Protein AF-A0A952ATV9-F1 (afdb_monomer_lite)

Radius of gyration: 21.24 Å; chains: 1; bounding box: 59×48×46 Å

Sequence (101 aa):
MAAKPDKDEAANMDELHEIRVRRDSPTQGMRDAFLELKNKLSDRIREELRLTGDIDHPAQLRSYAHDRIDALLEEQGIVANRSERRQLLEAIVAELIHPPS

Structure (mmCIF, N/CA/C/O backbone):
data_AF-A0A952ATV9-F1
#
_entry.id   AF-A0A952ATV9-F1
#
loop_
_atom_site.group_PDB
_atom_site.id
_atom_site.type_symbol
_atom_site.label_atom_id
_atom_site.label_alt_id
_atom_site.label_comp_id
_atom_site.label_asym_id
_atom_site.label_entity_id
_atom_site.label_seq_id
_atom_site.pdbx_PDB_ins_code
_atom_site.Cartn_x
_atom_site.Cartn_y
_atom_site.Cartn_z
_atom_site.occupancy
_atom_site.B_iso_or_equiv
_atom_site.auth_seq_id
_atom_site.auth_comp_id
_atom_site.auth_asym_id
_atom_site.auth_atom_id
_atom_site.pdbx_PDB_model_num
ATOM 1 N N . MET A 1 1 ? -41.250 38.083 30.429 1.00 38.56 1 MET A N 1
ATOM 2 C CA . MET A 1 1 ? -41.637 36.840 29.722 1.00 38.56 1 MET A CA 1
ATOM 3 C C . MET A 1 1 ? -41.409 37.105 28.236 1.00 38.56 1 MET A C 1
ATOM 5 O O . MET A 1 1 ? -41.779 38.188 27.814 1.00 38.56 1 MET A O 1
ATOM 9 N N . ALA A 1 2 ? -40.644 36.343 27.449 1.00 44.66 2 ALA A N 1
ATOM 10 C CA . ALA A 1 2 ? -40.458 34.886 27.333 1.00 44.66 2 ALA A CA 1
ATOM 11 C C . ALA A 1 2 ? -41.451 34.240 26.344 1.00 44.66 2 ALA A C 1
ATOM 13 O O . ALA A 1 2 ? -42.558 33.887 26.735 1.00 44.66 2 ALA A O 1
ATOM 14 N N . ALA A 1 3 ? -41.016 34.096 25.083 1.00 47.06 3 ALA A N 1
ATOM 15 C CA . ALA A 1 3 ? -41.615 33.243 24.051 1.00 47.06 3 ALA A CA 1
ATOM 16 C C . ALA A 1 3 ? -40.568 32.889 22.961 1.00 47.06 3 ALA A C 1
ATOM 18 O O . ALA A 1 3 ? -40.202 33.709 22.122 1.00 47.06 3 ALA A O 1
ATOM 19 N N . LYS A 1 4 ? -40.073 31.655 23.046 1.00 48.31 4 LYS A N 1
ATOM 20 C CA . LYS A 1 4 ? -39.425 30.774 22.048 1.00 48.31 4 LYS A CA 1
ATOM 21 C C . LYS A 1 4 ? -39.980 29.361 22.379 1.00 48.31 4 LYS A C 1
ATOM 23 O O . LYS A 1 4 ? -40.461 29.220 23.509 1.00 48.31 4 LYS A O 1
ATOM 28 N N . PRO A 1 5 ? -39.880 28.313 21.539 1.00 49.03 5 PRO A N 1
ATOM 29 C CA . PRO A 1 5 ? -39.105 28.163 20.304 1.00 49.03 5 PRO A CA 1
ATOM 30 C C . PRO A 1 5 ? -40.070 28.304 19.092 1.00 49.03 5 PRO A C 1
ATOM 32 O O . PRO A 1 5 ? -40.826 29.270 19.139 1.00 49.03 5 PRO A O 1
ATOM 35 N N . ASP A 1 6 ? -40.105 27.589 17.959 1.00 46.12 6 ASP A N 1
ATOM 36 C CA . ASP A 1 6 ? -39.430 26.394 17.406 1.00 46.12 6 ASP A CA 1
ATOM 37 C C . ASP A 1 6 ? -39.158 26.605 15.891 1.00 46.12 6 ASP A C 1
ATOM 39 O O . ASP A 1 6 ? -39.743 27.509 15.299 1.00 46.12 6 ASP A O 1
ATOM 43 N N . LYS A 1 7 ? -38.233 25.929 15.183 1.00 53.38 7 LYS A N 1
ATOM 44 C CA . LYS A 1 7 ? -37.446 24.690 15.414 1.00 53.38 7 LYS A CA 1
ATOM 45 C C . LYS A 1 7 ? -38.263 23.396 15.424 1.00 53.38 7 LYS A C 1
ATOM 47 O O . LYS A 1 7 ? -38.427 22.823 16.475 1.00 53.38 7 LYS A O 1
ATOM 52 N N . ASP A 1 8 ? -38.674 22.868 14.281 1.00 47.25 8 ASP A N 1
ATOM 53 C CA . ASP A 1 8 ? -38.628 21.416 14.018 1.00 47.25 8 ASP A CA 1
ATOM 54 C C . ASP A 1 8 ? -38.886 21.184 12.525 1.00 47.25 8 ASP A C 1
ATOM 56 O O . ASP A 1 8 ? -40.002 21.405 12.079 1.00 47.25 8 ASP A O 1
ATOM 60 N N . GLU A 1 9 ? -37.843 20.845 11.757 1.00 46.59 9 GLU A N 1
ATOM 61 C CA . GLU A 1 9 ? -37.910 20.193 10.429 1.00 46.59 9 GLU A CA 1
ATOM 62 C C . GLU A 1 9 ? -36.480 19.975 9.883 1.00 46.59 9 GLU A C 1
ATOM 64 O O . GLU A 1 9 ? -35.982 20.698 9.023 1.00 46.59 9 GLU A O 1
ATOM 69 N N . ALA A 1 10 ? -35.769 18.995 10.451 1.00 46.81 10 ALA A N 1
ATOM 70 C CA . ALA A 1 10 ? -34.497 18.473 9.919 1.00 46.81 10 ALA A CA 1
ATOM 71 C C . ALA A 1 10 ? -34.199 17.042 10.428 1.00 46.81 10 ALA A C 1
ATOM 73 O O . ALA A 1 10 ? -33.045 16.638 10.536 1.00 46.81 10 ALA A O 1
ATOM 74 N N . ALA A 1 11 ? -35.237 16.297 10.826 1.00 46.19 11 ALA A N 1
ATOM 75 C CA . ALA A 1 11 ? -35.125 15.116 11.686 1.00 46.19 11 ALA A CA 1
ATOM 76 C C . ALA A 1 11 ? -35.445 13.786 10.968 1.00 46.19 11 ALA A C 1
ATOM 78 O O . ALA A 1 11 ? -36.176 12.946 11.498 1.00 46.19 11 ALA A O 1
ATOM 79 N N . ASN A 1 12 ? -34.909 13.575 9.760 1.00 47.53 12 ASN A N 1
ATOM 80 C CA . ASN A 1 12 ? -34.829 12.234 9.166 1.00 47.53 12 ASN A CA 1
ATOM 81 C C . ASN A 1 12 ? -33.725 12.111 8.100 1.00 47.53 12 ASN A C 1
ATOM 83 O O . ASN A 1 12 ? -33.396 13.107 7.462 1.00 47.53 12 ASN A O 1
ATOM 87 N N . MET A 1 13 ? -33.213 10.884 7.906 1.00 46.06 13 MET A N 1
ATOM 88 C CA . MET A 1 13 ? -31.974 10.528 7.174 1.00 46.06 13 MET A CA 1
ATOM 89 C C . MET A 1 13 ? -30.703 11.069 7.871 1.00 46.06 13 MET A C 1
ATOM 91 O O . MET A 1 13 ? -30.280 12.190 7.624 1.00 46.06 13 MET A O 1
ATOM 95 N N . ASP A 1 14 ? -30.072 10.352 8.807 1.00 44.84 14 ASP A N 1
ATOM 96 C CA . ASP A 1 14 ? -29.384 9.079 8.535 1.00 44.84 14 ASP A CA 1
ATOM 97 C C . ASP A 1 14 ? -29.260 8.210 9.816 1.00 44.84 14 ASP A C 1
ATOM 99 O O . ASP A 1 14 ? -28.304 8.326 10.581 1.00 44.84 14 ASP A O 1
ATOM 103 N N . GLU A 1 15 ? -30.253 7.354 10.100 1.00 52.12 15 GLU A N 1
ATOM 104 C CA . GLU A 1 15 ? -30.239 6.433 11.258 1.00 52.12 15 GLU A CA 1
ATOM 105 C C . GLU A 1 15 ? -29.687 5.050 10.862 1.00 52.12 15 GLU A C 1
ATOM 107 O O . GLU A 1 15 ? -30.378 4.036 10.929 1.00 52.12 15 GLU A O 1
ATOM 112 N N . LEU A 1 16 ? -28.432 4.998 10.407 1.00 57.22 16 LEU A N 1
ATOM 113 C CA . LEU A 1 16 ? -27.723 3.745 10.133 1.00 57.22 16 LEU A CA 1
ATOM 114 C C . LEU A 1 16 ? -26.262 3.806 10.609 1.00 57.22 16 LEU A C 1
ATOM 116 O O . LEU A 1 16 ? -25.675 4.868 10.777 1.00 57.22 16 LEU A O 1
ATOM 120 N N . HIS A 1 17 ? -25.677 2.625 10.823 1.00 49.06 17 HIS A N 1
ATOM 121 C CA . HIS A 1 17 ? -24.284 2.420 11.245 1.00 49.06 17 HIS A CA 1
ATOM 122 C C . HIS A 1 17 ? -23.911 2.943 12.643 1.00 49.06 17 HIS A C 1
ATOM 124 O O . HIS 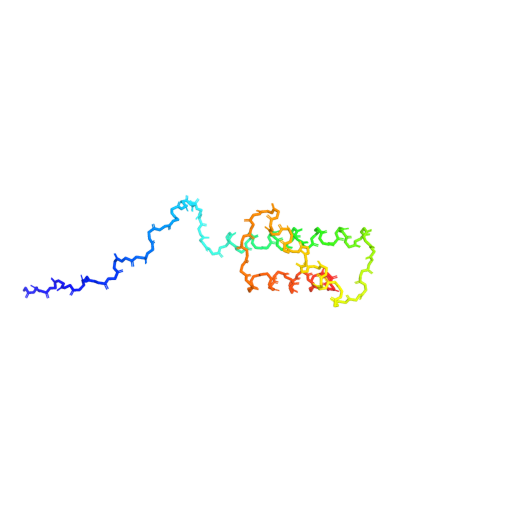A 1 17 ? -22.896 3.609 12.850 1.00 49.06 17 HIS A O 1
ATOM 130 N N . GLU A 1 18 ? -24.643 2.460 13.653 1.00 49.41 18 GLU A N 1
ATOM 131 C CA . GLU A 1 18 ? -24.054 2.277 14.980 1.00 49.41 18 GLU A CA 1
ATOM 132 C C . GLU A 1 18 ? -22.833 1.335 14.898 1.00 49.41 18 GLU A C 1
ATOM 134 O O . GLU A 1 18 ? -22.965 0.113 14.885 1.00 49.41 18 GLU A O 1
ATOM 139 N N . ILE A 1 19 ? -21.624 1.904 14.906 1.00 59.88 19 ILE A N 1
ATOM 140 C CA . ILE A 1 19 ? -20.388 1.189 15.257 1.00 59.88 19 ILE A CA 1
ATOM 141 C C . ILE A 1 19 ? -19.649 2.017 16.312 1.00 59.88 19 ILE A C 1
ATOM 143 O O . ILE A 1 19 ? -18.866 2.918 16.011 1.00 59.88 19 ILE A O 1
ATOM 147 N N . ARG A 1 20 ? -19.915 1.721 17.591 1.00 52.44 20 ARG A N 1
ATOM 148 C CA . ARG A 1 20 ? -19.358 2.454 18.743 1.00 52.44 20 ARG A CA 1
ATOM 149 C C . ARG A 1 20 ? -17.880 2.128 18.994 1.00 52.44 20 ARG A C 1
ATOM 151 O O . ARG A 1 20 ? -17.539 1.496 19.994 1.00 52.44 20 ARG A O 1
ATOM 158 N N . VAL A 1 21 ? -16.977 2.615 18.145 1.00 53.12 21 VAL A N 1
ATOM 159 C CA . VAL A 1 21 ? -15.541 2.613 18.464 1.00 53.12 21 VAL A CA 1
ATOM 160 C C . VAL A 1 21 ? -15.242 3.744 19.452 1.00 53.12 21 VAL A C 1
ATOM 162 O O . VAL A 1 21 ? -14.964 4.878 19.069 1.00 53.12 21 VAL A O 1
ATOM 165 N N . ARG A 1 22 ? -15.254 3.434 20.755 1.00 59.66 22 ARG A N 1
ATOM 166 C CA . ARG A 1 22 ? -14.578 4.280 21.751 1.00 59.66 22 ARG A CA 1
ATOM 167 C C . ARG A 1 22 ? -13.071 4.226 21.492 1.00 59.66 22 ARG A C 1
ATOM 169 O O . ARG A 1 22 ? -12.403 3.303 21.958 1.00 59.66 22 ARG A O 1
ATOM 176 N N . ARG A 1 23 ? -12.523 5.231 20.811 1.00 51.81 23 ARG A N 1
ATOM 177 C CA . ARG A 1 23 ? -11.088 5.526 20.864 1.00 51.81 23 ARG A CA 1
ATOM 178 C C . ARG A 1 23 ? -10.852 7.020 21.024 1.00 51.81 23 ARG A C 1
ATOM 180 O O . ARG A 1 23 ? -11.619 7.841 20.533 1.00 51.81 23 ARG A O 1
ATOM 187 N N . ASP A 1 24 ? -9.818 7.323 21.793 1.00 44.31 24 ASP A N 1
ATOM 188 C CA . ASP A 1 24 ? -9.422 8.672 22.175 1.00 44.31 24 ASP A CA 1
ATOM 189 C C . ASP A 1 24 ? -8.987 9.510 20.954 1.00 44.31 24 ASP A C 1
ATOM 191 O O . ASP A 1 24 ? -8.454 8.961 19.990 1.00 44.31 24 ASP A O 1
ATOM 195 N N . SER A 1 25 ? -9.200 10.830 21.015 1.00 40.59 25 SER A N 1
ATOM 196 C CA . SER A 1 25 ? -8.633 11.846 20.108 1.00 40.59 25 SER A CA 1
ATOM 197 C C . SER A 1 25 ? -8.760 11.567 18.586 1.00 40.59 25 SER A C 1
ATOM 199 O O . SER A 1 25 ? -7.816 11.078 17.955 1.00 40.59 25 SER A O 1
ATOM 201 N N . PRO A 1 26 ? -9.878 11.965 17.933 1.00 49.25 26 PRO A N 1
ATOM 202 C CA . PRO A 1 26 ? -10.248 11.560 16.563 1.00 49.25 26 PRO A CA 1
ATOM 203 C C . PRO A 1 26 ? -9.424 12.196 15.418 1.00 49.25 26 PRO A C 1
ATOM 205 O O . PRO A 1 26 ? -9.886 12.263 14.283 1.00 49.25 26 PRO A O 1
ATOM 208 N N . THR A 1 27 ? -8.212 12.688 15.681 1.00 56.12 27 THR A N 1
ATOM 209 C CA . THR A 1 27 ? -7.371 13.412 14.705 1.00 56.12 27 THR A CA 1
ATOM 210 C C . THR A 1 27 ? -5.945 12.873 14.565 1.00 56.12 27 THR A C 1
ATOM 212 O O . THR A 1 27 ? -5.247 13.268 13.627 1.00 56.12 27 THR A O 1
ATOM 215 N N . GLN A 1 28 ? -5.505 11.973 15.451 1.00 54.44 28 GLN A N 1
ATOM 216 C CA . GLN A 1 28 ? -4.170 11.366 15.391 1.00 54.44 28 GLN A CA 1
ATOM 217 C C . GLN A 1 28 ? -4.238 9.912 14.908 1.00 54.44 28 GLN A C 1
ATOM 219 O O . GLN A 1 28 ? -3.777 9.632 13.805 1.00 54.44 28 GLN A O 1
ATOM 224 N N . GLY A 1 29 ? -4.945 9.025 15.619 1.00 57.94 29 GLY A N 1
ATOM 225 C CA . GLY A 1 29 ? -4.980 7.588 15.296 1.00 57.94 29 GLY A CA 1
ATOM 226 C C . GLY A 1 29 ? -5.472 7.223 13.885 1.00 57.94 29 GLY A C 1
ATOM 227 O O . GLY A 1 29 ? -5.107 6.172 13.368 1.00 57.94 29 GLY A O 1
ATOM 228 N N . MET A 1 30 ? -6.252 8.087 13.224 1.00 61.84 30 MET A N 1
ATOM 229 C CA . MET A 1 30 ? -6.656 7.898 11.821 1.00 61.84 30 MET A CA 1
ATOM 230 C C . MET A 1 30 ? -5.522 8.217 10.827 1.00 61.84 30 MET A C 1
ATOM 232 O O . MET A 1 30 ? -5.429 7.589 9.774 1.00 61.84 30 MET A O 1
ATOM 236 N N . ARG A 1 31 ? -4.622 9.150 11.172 1.00 66.81 31 ARG A N 1
ATOM 237 C CA . ARG A 1 31 ? -3.395 9.427 10.408 1.00 66.81 31 ARG A CA 1
ATOM 238 C C . ARG A 1 31 ? -2.372 8.315 10.606 1.00 66.81 31 ARG A C 1
ATOM 240 O O . ARG A 1 31 ? -1.802 7.860 9.622 1.00 66.81 31 ARG A O 1
ATOM 247 N N . ASP A 1 32 ? -2.191 7.847 11.842 1.00 71.25 32 ASP A N 1
ATOM 248 C CA . ASP A 1 32 ? -1.329 6.697 12.137 1.00 71.25 32 ASP A CA 1
ATOM 249 C C . ASP A 1 32 ? -1.803 5.440 11.391 1.00 71.25 32 ASP A C 1
ATOM 251 O O . ASP A 1 32 ? -0.998 4.797 10.727 1.00 71.25 32 ASP A O 1
ATOM 255 N N . ALA A 1 33 ? -3.110 5.148 11.377 1.00 77.94 33 ALA A N 1
ATOM 256 C CA . ALA A 1 33 ? -3.666 4.030 10.609 1.00 77.94 33 ALA A CA 1
ATOM 257 C C . ALA A 1 33 ? -3.413 4.150 9.090 1.00 77.94 33 ALA A C 1
ATOM 259 O O . ALA A 1 33 ? -3.059 3.162 8.446 1.00 77.94 33 ALA A O 1
ATOM 260 N N . PHE A 1 34 ? -3.538 5.353 8.513 1.00 80.12 34 PHE A N 1
ATOM 261 C CA . PHE A 1 34 ? -3.204 5.598 7.103 1.00 80.12 34 PHE A CA 1
ATOM 262 C C . PHE A 1 34 ? -1.699 5.442 6.825 1.00 80.12 34 PHE A C 1
ATOM 2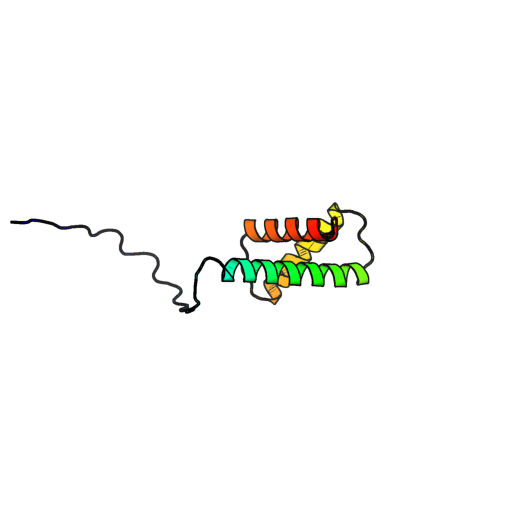64 O O . PHE A 1 34 ? -1.317 4.884 5.798 1.00 80.12 34 PHE A O 1
ATOM 271 N N . LEU A 1 35 ? -0.834 5.898 7.737 1.00 83.88 35 LEU A N 1
ATO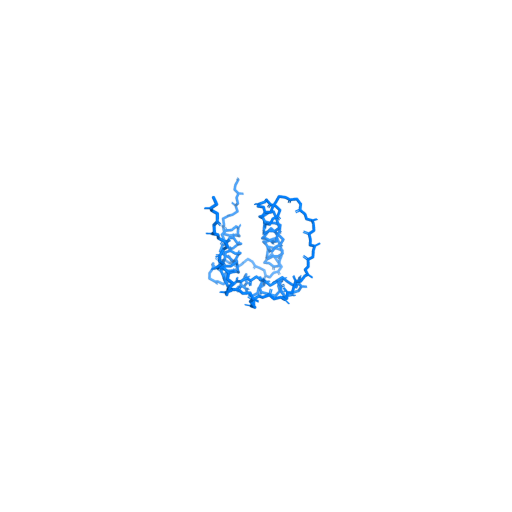M 272 C CA . LEU A 1 35 ? 0.620 5.755 7.626 1.00 83.88 35 LEU A CA 1
ATOM 273 C C . LEU A 1 35 ? 1.065 4.295 7.781 1.00 83.88 35 LEU A C 1
ATOM 275 O O . LEU A 1 35 ? 1.888 3.834 6.994 1.00 83.88 35 LEU A O 1
ATOM 279 N N . GLU A 1 36 ? 0.489 3.549 8.727 1.00 84.88 36 GLU A N 1
ATOM 280 C CA . GLU A 1 36 ? 0.672 2.100 8.857 1.00 84.88 36 GLU A CA 1
ATOM 281 C C . GLU A 1 36 ? 0.252 1.369 7.581 1.00 84.88 36 GLU A C 1
ATOM 283 O O . GLU A 1 36 ? 1.002 0.525 7.094 1.00 84.88 36 GLU A O 1
ATOM 288 N N . LEU A 1 37 ? -0.923 1.695 7.030 1.00 84.62 37 LEU A N 1
ATOM 289 C CA . LEU A 1 37 ? -1.416 1.107 5.787 1.00 84.62 37 LEU A CA 1
ATOM 290 C C . LEU A 1 37 ? -0.466 1.418 4.626 1.00 84.62 37 LEU A C 1
ATOM 292 O O . LEU A 1 37 ? 0.014 0.491 3.980 1.00 84.62 37 LEU A O 1
ATOM 296 N N . LYS A 1 38 ? -0.113 2.693 4.414 1.00 87.56 38 LYS A N 1
ATOM 297 C CA . LYS A 1 38 ? 0.866 3.106 3.397 1.00 87.56 38 LYS A CA 1
ATOM 298 C C . LYS A 1 38 ? 2.182 2.344 3.557 1.00 87.56 38 LYS A C 1
ATOM 300 O O . LYS A 1 38 ? 2.690 1.831 2.574 1.00 87.56 38 LYS A O 1
ATOM 305 N N . ASN A 1 39 ? 2.735 2.255 4.768 1.00 88.88 39 ASN A N 1
ATOM 306 C CA . ASN A 1 39 ? 4.005 1.568 5.017 1.00 88.88 39 ASN A CA 1
ATOM 307 C C . ASN A 1 39 ? 3.914 0.062 4.718 1.00 88.88 39 ASN A C 1
ATOM 309 O O . ASN A 1 39 ? 4.806 -0.471 4.066 1.00 88.88 39 ASN A O 1
ATOM 313 N N . LYS A 1 40 ? 2.830 -0.611 5.127 1.00 88.69 40 LYS A N 1
ATOM 314 C CA . LYS A 1 40 ? 2.596 -2.037 4.830 1.00 88.69 40 LYS A CA 1
ATOM 315 C C . LYS A 1 40 ? 2.446 -2.284 3.325 1.00 88.69 40 LYS A C 1
ATOM 317 O O . LYS A 1 40 ? 3.027 -3.233 2.810 1.00 88.69 40 LYS A O 1
ATOM 322 N N . LEU A 1 41 ? 1.723 -1.413 2.617 1.00 87.94 41 LEU A N 1
ATOM 323 C CA . LEU A 1 41 ? 1.582 -1.468 1.159 1.00 87.94 41 LEU A CA 1
ATOM 324 C C . LEU A 1 41 ? 2.924 -1.206 0.448 1.00 87.94 41 LEU A C 1
ATOM 326 O O . LEU A 1 41 ? 3.302 -1.994 -0.415 1.00 87.94 41 LEU A O 1
ATOM 330 N N . SER A 1 42 ? 3.669 -0.159 0.837 1.00 87.94 42 SER A N 1
ATOM 331 C CA . SER A 1 42 ? 5.013 0.142 0.312 1.00 87.94 42 SER A CA 1
ATOM 332 C C . SER A 1 42 ? 5.957 -1.049 0.461 1.00 87.94 42 SER A C 1
ATOM 334 O O . SER A 1 42 ? 6.663 -1.385 -0.487 1.00 87.94 42 SER A O 1
ATOM 336 N N . ASP A 1 43 ? 5.976 -1.690 1.633 1.00 89.69 43 ASP A N 1
ATOM 337 C CA . ASP A 1 43 ? 6.899 -2.790 1.907 1.00 89.69 43 ASP A CA 1
ATOM 338 C C . ASP A 1 43 ? 6.521 -4.059 1.130 1.00 89.69 43 ASP A C 1
ATOM 340 O O . ASP A 1 43 ? 7.377 -4.617 0.449 1.00 89.69 43 ASP A O 1
ATOM 344 N N . ARG A 1 44 ? 5.231 -4.437 1.088 1.00 88.56 44 ARG A N 1
ATOM 345 C CA . ARG A 1 44 ? 4.753 -5.555 0.249 1.00 88.56 44 ARG A CA 1
ATOM 346 C C . ARG A 1 44 ? 5.058 -5.359 -1.232 1.00 88.56 44 ARG A C 1
ATOM 348 O O . ARG A 1 44 ? 5.577 -6.264 -1.879 1.00 88.56 44 ARG A O 1
ATOM 355 N N . ILE A 1 45 ? 4.786 -4.169 -1.763 1.00 88.50 45 ILE A N 1
ATOM 356 C CA . ILE A 1 45 ? 5.057 -3.853 -3.171 1.00 88.50 45 ILE A CA 1
ATOM 357 C C . ILE A 1 45 ? 6.571 -3.873 -3.438 1.00 88.50 45 ILE A C 1
ATOM 359 O O . ILE A 1 45 ? 6.988 -4.332 -4.497 1.00 88.50 45 ILE A O 1
ATOM 363 N N . ARG A 1 46 ? 7.409 -3.469 -2.471 1.00 86.56 46 ARG A N 1
ATOM 364 C CA . ARG A 1 46 ? 8.879 -3.559 -2.547 1.00 86.56 46 ARG A CA 1
ATOM 365 C C . ARG A 1 46 ? 9.396 -5.004 -2.463 1.00 86.56 46 ARG A C 1
ATOM 367 O O . ARG A 1 46 ? 10.363 -5.324 -3.151 1.00 86.56 46 ARG A O 1
ATOM 374 N N . GLU A 1 47 ? 8.786 -5.873 -1.655 1.00 88.69 47 GLU A N 1
ATOM 375 C CA . GLU A 1 47 ? 9.094 -7.313 -1.617 1.00 88.69 47 GLU A CA 1
ATOM 376 C C . GLU A 1 47 ? 8.797 -7.978 -2.967 1.00 88.69 47 GLU A C 1
ATOM 378 O O . GLU A 1 47 ? 9.667 -8.628 -3.544 1.00 88.69 47 GLU A O 1
ATOM 383 N N . GLU A 1 48 ? 7.595 -7.782 -3.508 1.00 86.44 48 GLU A N 1
ATOM 384 C CA . GLU A 1 48 ? 7.176 -8.426 -4.758 1.00 86.44 48 GLU A CA 1
ATOM 385 C C . GLU A 1 48 ? 7.889 -7.860 -5.991 1.00 86.44 48 GLU A C 1
ATOM 387 O O . GLU A 1 48 ? 8.192 -8.610 -6.920 1.00 86.44 48 GLU A O 1
ATOM 392 N N . LEU A 1 49 ? 8.236 -6.569 -5.982 1.00 85.00 49 LEU A N 1
ATOM 393 C CA . LEU A 1 49 ? 9.082 -5.954 -7.006 1.00 85.00 49 LEU A CA 1
ATOM 394 C C . LEU A 1 49 ? 10.452 -6.645 -7.080 1.00 85.00 49 LEU A C 1
ATOM 396 O O . LEU A 1 49 ? 10.893 -7.024 -8.161 1.00 85.00 49 LEU A O 1
ATOM 400 N N . ARG A 1 50 ? 11.087 -6.910 -5.930 1.00 81.19 50 ARG A N 1
ATOM 401 C CA . ARG A 1 50 ? 12.364 -7.647 -5.855 1.00 81.19 50 ARG A CA 1
ATOM 402 C C . ARG A 1 50 ? 12.258 -9.101 -6.328 1.00 81.19 50 ARG A C 1
ATOM 404 O O . ARG A 1 50 ? 13.256 -9.657 -6.775 1.00 81.19 50 ARG A O 1
ATOM 411 N N . LEU A 1 51 ? 11.081 -9.720 -6.216 1.00 83.50 51 LEU A N 1
ATOM 412 C CA . LEU A 1 51 ? 10.822 -11.087 -6.692 1.00 83.50 51 LEU A CA 1
ATOM 413 C C . LEU A 1 51 ? 10.482 -11.142 -8.191 1.00 83.50 51 LEU A C 1
ATOM 415 O O . LEU A 1 51 ? 10.809 -12.123 -8.855 1.00 83.50 51 LEU A O 1
ATOM 419 N N . THR A 1 52 ? 9.844 -10.096 -8.718 1.00 78.88 52 THR A N 1
ATOM 420 C CA . THR A 1 52 ? 9.454 -9.973 -10.135 1.00 78.88 52 THR A CA 1
ATOM 421 C C . THR A 1 52 ? 10.615 -9.483 -11.010 1.00 78.88 52 THR A C 1
ATOM 423 O O . THR A 1 52 ? 10.691 -9.828 -12.189 1.00 78.88 52 THR A O 1
ATOM 426 N N . GLY A 1 53 ? 11.532 -8.711 -10.422 1.00 70.94 53 GLY A N 1
ATOM 427 C CA . GLY A 1 53 ? 12.613 -7.994 -11.096 1.00 70.94 53 GLY A CA 1
ATOM 428 C C . GLY A 1 53 ? 12.355 -6.485 -11.111 1.00 70.94 53 GLY A C 1
ATOM 429 O O . GLY A 1 53 ? 11.207 -6.042 -11.178 1.00 70.94 53 GLY A O 1
ATOM 430 N N . ASP A 1 54 ? 13.425 -5.690 -11.038 1.00 68.31 54 ASP A N 1
ATOM 431 C CA . ASP A 1 54 ? 13.341 -4.231 -10.942 1.00 68.31 54 ASP A CA 1
ATOM 432 C C . ASP A 1 54 ? 12.591 -3.599 -12.129 1.00 68.31 54 ASP A C 1
ATOM 434 O O . ASP A 1 54 ? 13.054 -3.589 -13.273 1.00 68.31 54 ASP A O 1
ATOM 438 N N . ILE A 1 55 ? 11.426 -3.014 -11.835 1.00 74.31 55 ILE A N 1
ATOM 439 C CA . ILE A 1 55 ? 10.662 -2.197 -12.779 1.00 74.31 55 ILE A CA 1
ATOM 440 C C . ILE A 1 55 ? 11.325 -0.819 -12.876 1.00 74.31 55 ILE A C 1
ATOM 442 O O . ILE A 1 55 ? 10.964 0.127 -12.177 1.00 74.31 55 ILE A O 1
ATOM 446 N N . ASP A 1 56 ? 12.278 -0.715 -13.796 1.00 70.69 56 ASP A N 1
ATOM 447 C CA . ASP A 1 56 ? 13.017 0.508 -14.139 1.00 70.69 56 ASP A CA 1
ATOM 448 C C . ASP A 1 56 ? 12.100 1.661 -14.621 1.00 70.69 56 ASP A C 1
ATOM 450 O O . ASP A 1 56 ? 12.437 2.840 -14.536 1.00 70.69 56 ASP A O 1
ATOM 454 N N . HIS A 1 57 ? 10.897 1.338 -15.115 1.00 81.38 57 HIS A N 1
ATOM 455 C CA . HIS A 1 57 ? 9.988 2.301 -15.740 1.00 81.38 57 HIS A CA 1
ATOM 456 C C . HIS A 1 57 ? 8.885 2.794 -14.778 1.00 81.38 57 HIS A C 1
ATOM 458 O O . HIS A 1 57 ? 7.969 2.030 -14.453 1.00 81.38 57 HIS A O 1
ATOM 464 N N . PRO A 1 58 ? 8.838 4.092 -14.408 1.00 80.50 58 PRO A N 1
ATOM 465 C CA . PRO A 1 58 ? 7.897 4.603 -13.402 1.00 80.50 58 PRO A CA 1
ATOM 466 C C . PRO A 1 58 ? 6.422 4.500 -13.823 1.00 80.50 58 PRO A C 1
ATOM 468 O O . PRO A 1 58 ? 5.539 4.401 -12.973 1.00 80.50 58 PRO A O 1
ATOM 471 N N . ALA A 1 59 ? 6.132 4.472 -15.129 1.00 84.94 59 ALA A N 1
ATOM 472 C CA . ALA A 1 59 ? 4.784 4.223 -15.640 1.00 84.94 59 ALA A CA 1
ATOM 473 C C . ALA A 1 59 ? 4.319 2.778 -15.377 1.00 84.94 59 ALA A C 1
ATOM 475 O O . ALA A 1 59 ? 3.177 2.562 -14.978 1.00 84.94 59 ALA A O 1
ATOM 476 N N . GLN A 1 60 ? 5.210 1.797 -15.550 1.00 86.06 60 GLN A N 1
ATOM 477 C CA . GLN A 1 60 ? 4.924 0.388 -15.279 1.00 86.06 60 GLN A CA 1
ATOM 478 C C . GLN A 1 60 ? 4.836 0.136 -13.768 1.00 86.06 60 GLN A C 1
ATOM 480 O O . GLN A 1 60 ? 3.908 -0.539 -13.325 1.00 86.06 60 GLN A O 1
ATOM 485 N N . LEU A 1 61 ? 5.709 0.769 -12.974 1.00 86.75 61 LEU A N 1
ATOM 486 C CA . LEU A 1 61 ? 5.651 0.728 -11.511 1.00 86.75 61 LEU A CA 1
ATOM 487 C C . LEU A 1 61 ? 4.340 1.325 -10.979 1.00 86.75 61 LEU A C 1
ATOM 489 O O . LEU A 1 61 ? 3.730 0.752 -10.082 1.00 86.75 61 LEU A O 1
ATOM 493 N N . ARG A 1 62 ? 3.859 2.437 -11.557 1.00 89.12 62 ARG A N 1
ATOM 494 C CA . ARG A 1 62 ? 2.566 3.039 -11.195 1.00 89.12 62 ARG A CA 1
ATOM 495 C C . ARG A 1 62 ? 1.382 2.128 -11.529 1.00 89.12 62 ARG A C 1
ATOM 497 O O . ARG A 1 62 ? 0.452 2.058 -10.731 1.00 89.12 62 ARG A O 1
ATOM 504 N N . SER A 1 63 ? 1.409 1.428 -12.662 1.00 89.81 63 SER A N 1
ATOM 505 C CA . SER A 1 63 ? 0.372 0.443 -13.006 1.00 89.81 63 SER A CA 1
ATOM 506 C C . SER A 1 63 ? 0.389 -0.759 -12.058 1.00 89.81 63 SER A C 1
ATOM 508 O O . SER A 1 63 ? -0.657 -1.120 -11.527 1.00 89.81 63 SER A O 1
ATOM 510 N N . TYR A 1 64 ? 1.573 -1.322 -11.788 1.00 89.75 64 TYR A N 1
ATOM 511 C CA . TYR A 1 64 ? 1.757 -2.441 -10.858 1.00 89.75 64 TYR A CA 1
ATOM 512 C C . TYR A 1 64 ? 1.306 -2.084 -9.434 1.00 89.75 64 TYR A C 1
ATOM 514 O O . TYR A 1 64 ? 0.494 -2.784 -8.834 1.00 89.75 64 TYR A O 1
ATOM 522 N N . ALA A 1 65 ? 1.770 -0.945 -8.913 1.00 89.62 65 ALA A N 1
ATOM 523 C CA . ALA A 1 65 ? 1.391 -0.471 -7.589 1.00 89.62 65 ALA A CA 1
ATOM 524 C C . ALA A 1 65 ? -0.110 -0.155 -7.493 1.00 89.62 65 ALA A C 1
ATOM 526 O O . ALA A 1 65 ? -0.699 -0.423 -6.456 1.00 89.62 65 ALA A O 1
ATOM 527 N N . HIS A 1 66 ? -0.754 0.370 -8.544 1.00 91.31 66 HIS A N 1
ATOM 528 C CA . HIS A 1 66 ? -2.204 0.608 -8.530 1.00 91.31 66 HIS A CA 1
ATOM 529 C C . HIS A 1 66 ? -2.985 -0.699 -8.361 1.00 91.31 66 HIS A C 1
ATOM 531 O O . HIS A 1 66 ? -3.838 -0.787 -7.482 1.00 91.31 66 HIS A O 1
ATOM 537 N N . ASP A 1 67 ? -2.689 -1.699 -9.194 1.00 90.94 67 ASP A N 1
ATOM 538 C CA . ASP A 1 67 ? -3.327 -3.018 -9.146 1.00 90.94 67 ASP A CA 1
ATOM 539 C C . ASP A 1 67 ? -3.122 -3.678 -7.773 1.00 90.94 67 ASP A C 1
ATOM 541 O O . ASP A 1 67 ? -4.079 -4.073 -7.102 1.00 90.94 67 ASP A O 1
ATOM 545 N N . ARG A 1 68 ? -1.876 -3.666 -7.277 1.00 90.19 68 ARG A N 1
ATOM 546 C CA . ARG A 1 68 ? -1.539 -4.289 -5.996 1.00 90.19 68 ARG A CA 1
ATOM 547 C C . ARG A 1 68 ? -2.099 -3.547 -4.779 1.00 90.19 68 ARG A C 1
ATOM 549 O O . ARG A 1 68 ? -2.437 -4.201 -3.796 1.00 90.19 68 ARG A O 1
ATOM 556 N N . ILE A 1 69 ? -2.249 -2.219 -4.836 1.00 89.69 69 ILE A N 1
ATOM 557 C CA . ILE A 1 69 ? -2.948 -1.439 -3.801 1.00 89.69 69 ILE A CA 1
ATOM 558 C C . ILE A 1 69 ? -4.428 -1.824 -3.753 1.00 89.69 69 ILE A C 1
ATOM 560 O O . ILE A 1 69 ? -4.928 -2.063 -2.659 1.00 89.69 69 ILE A O 1
ATOM 564 N N . ASP A 1 70 ? -5.126 -1.914 -4.890 1.00 89.94 70 ASP A N 1
ATOM 565 C CA . ASP A 1 70 ? -6.553 -2.276 -4.899 1.00 89.94 70 ASP A CA 1
ATOM 566 C C . ASP A 1 70 ? -6.765 -3.702 -4.358 1.00 89.94 70 ASP A C 1
ATOM 568 O O . ASP A 1 70 ? -7.588 -3.904 -3.465 1.00 89.94 70 ASP A O 1
ATOM 572 N N . ALA A 1 71 ? -5.935 -4.661 -4.787 1.00 89.31 71 ALA A N 1
ATOM 573 C CA . ALA A 1 71 ? -5.970 -6.038 -4.293 1.00 89.31 71 ALA A CA 1
ATOM 574 C C . ALA A 1 71 ? -5.672 -6.156 -2.783 1.00 89.31 71 ALA A C 1
ATOM 576 O O . ALA A 1 71 ? -6.337 -6.913 -2.080 1.00 89.31 71 ALA A O 1
ATOM 577 N N . LEU A 1 72 ? -4.691 -5.409 -2.257 1.00 86.31 72 LEU A N 1
ATOM 578 C CA . LEU A 1 72 ? -4.371 -5.412 -0.820 1.00 86.31 72 LEU A CA 1
ATOM 579 C C . LEU A 1 72 ? -5.408 -4.647 0.019 1.00 86.31 72 LEU A C 1
ATOM 581 O O . LEU A 1 72 ? -5.614 -4.981 1.183 1.00 86.31 72 LEU A O 1
ATOM 585 N N . LEU A 1 73 ? -6.089 -3.645 -0.545 1.00 87.12 73 LEU A N 1
ATOM 586 C CA . LEU A 1 73 ? -7.233 -3.001 0.106 1.00 87.12 73 LEU A CA 1
ATOM 587 C C . LEU A 1 73 ? -8.423 -3.964 0.207 1.00 87.12 73 LEU A C 1
ATOM 589 O O . LEU A 1 73 ? -9.047 -4.031 1.265 1.00 87.12 73 LEU A O 1
ATOM 593 N N . GLU A 1 74 ? -8.708 -4.735 -0.848 1.00 87.06 74 GLU A N 1
ATOM 594 C CA . GLU A 1 74 ? -9.768 -5.751 -0.844 1.00 87.06 74 GLU A CA 1
ATOM 595 C C . GLU A 1 74 ? -9.461 -6.899 0.134 1.00 87.06 74 GLU A C 1
ATOM 597 O O . GLU A 1 74 ? -10.301 -7.216 0.976 1.00 87.06 74 GLU A O 1
ATOM 602 N N . GLU A 1 75 ? -8.239 -7.448 0.111 1.00 85.12 75 GLU A N 1
ATOM 603 C CA . GLU A 1 75 ? -7.776 -8.505 1.031 1.00 85.12 75 GLU A CA 1
ATOM 604 C C . GLU A 1 75 ? -7.944 -8.116 2.511 1.00 85.12 75 GLU A C 1
ATOM 606 O O . GLU A 1 75 ? -8.350 -8.933 3.339 1.00 85.12 75 GLU A O 1
ATOM 611 N N . GLN A 1 76 ? -7.656 -6.856 2.847 1.00 81.19 76 GLN A N 1
ATOM 612 C CA . GLN A 1 76 ? -7.747 -6.328 4.211 1.00 81.19 76 GLN A CA 1
ATOM 613 C C . GLN A 1 76 ? -9.152 -5.781 4.556 1.00 81.19 76 GLN A C 1
ATOM 615 O O . GLN A 1 76 ? -9.370 -5.323 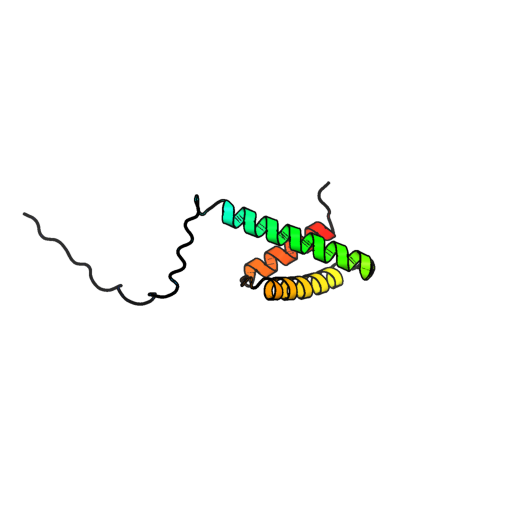5.679 1.00 81.19 76 GLN A O 1
ATOM 620 N N . GLY A 1 77 ? -10.108 -5.798 3.616 1.00 82.94 77 GLY A N 1
ATOM 621 C CA . GLY A 1 77 ? -11.465 -5.261 3.797 1.00 82.94 77 GLY A CA 1
ATOM 622 C C . GLY A 1 77 ? -11.540 -3.731 3.932 1.00 82.94 77 GLY A C 1
ATOM 623 O O . GLY A 1 77 ? -12.487 -3.204 4.519 1.00 82.94 77 GLY A O 1
ATOM 624 N N . ILE A 1 78 ? -10.541 -2.999 3.431 1.00 83.44 78 ILE A N 1
ATOM 625 C CA . ILE A 1 78 ? -10.378 -1.553 3.632 1.00 83.44 78 ILE A CA 1
ATOM 626 C C . ILE A 1 78 ? -11.019 -0.772 2.478 1.00 83.44 78 ILE A C 1
ATOM 628 O O . ILE A 1 78 ? -10.453 -0.617 1.395 1.00 83.44 78 ILE A O 1
ATOM 632 N N . VAL A 1 79 ? -12.191 -0.189 2.737 1.00 82.19 79 VAL A N 1
ATOM 633 C CA . VAL A 1 79 ? -12.894 0.676 1.776 1.00 82.19 79 VAL A CA 1
ATOM 634 C C . VAL A 1 79 ? -12.245 2.067 1.720 1.00 82.19 79 VAL A C 1
ATOM 636 O O . VAL A 1 79 ? -12.677 2.998 2.393 1.00 82.19 79 VAL A O 1
ATOM 639 N N . ALA A 1 80 ? -11.205 2.220 0.897 1.00 82.25 80 ALA A N 1
ATOM 640 C CA . ALA A 1 80 ? -10.593 3.520 0.606 1.00 82.25 80 ALA A CA 1
ATOM 641 C C . ALA A 1 80 ? -11.310 4.251 -0.546 1.00 82.25 80 ALA A C 1
ATOM 643 O O . ALA A 1 80 ? -11.606 3.660 -1.595 1.00 82.25 80 ALA A O 1
ATOM 644 N N . ASN A 1 81 ? -11.534 5.560 -0.399 1.00 85.94 81 ASN A N 1
ATOM 645 C CA . ASN A 1 81 ? -12.124 6.403 -1.440 1.00 85.94 81 ASN A CA 1
ATOM 646 C C . ASN A 1 81 ? -11.155 6.651 -2.604 1.00 85.94 81 ASN A C 1
ATOM 648 O O . ASN A 1 81 ? -9.936 6.557 -2.470 1.00 85.94 81 ASN A O 1
ATOM 652 N N . ARG A 1 82 ? -11.686 7.077 -3.758 1.00 84.94 82 ARG A N 1
ATOM 653 C CA . ARG A 1 82 ? -10.897 7.356 -4.977 1.00 84.94 82 ARG A CA 1
ATOM 654 C C . ARG A 1 82 ? -9.746 8.354 -4.759 1.00 84.94 82 ARG A C 1
ATOM 656 O O . ARG A 1 82 ? -8.699 8.224 -5.388 1.00 84.94 82 ARG A O 1
ATOM 663 N N . SER A 1 83 ? -9.931 9.339 -3.876 1.00 84.81 83 SER A N 1
ATOM 664 C CA . SER A 1 83 ? -8.875 10.287 -3.490 1.00 84.81 83 SER A CA 1
ATOM 665 C C . SER A 1 83 ? -7.791 9.623 -2.641 1.00 84.81 83 SER A C 1
ATOM 667 O O . SER A 1 83 ? -6.612 9.811 -2.923 1.00 84.81 83 SER A O 1
ATOM 669 N N . GLU A 1 84 ? -8.180 8.801 -1.664 1.00 85.94 84 GLU A N 1
ATOM 670 C CA . GLU A 1 84 ? -7.263 8.099 -0.759 1.00 85.94 84 GLU A CA 1
ATOM 671 C C . GLU A 1 84 ? -6.434 7.055 -1.511 1.00 85.94 84 GLU A C 1
ATOM 673 O O . GLU A 1 84 ? -5.219 7.028 -1.350 1.00 85.94 84 GLU A O 1
ATOM 678 N N . ARG A 1 85 ? -7.044 6.273 -2.416 1.00 87.88 85 ARG A N 1
ATOM 679 C CA . ARG A 1 85 ? -6.310 5.336 -3.291 1.00 87.88 85 ARG A CA 1
ATOM 680 C C . ARG A 1 85 ? -5.292 6.052 -4.173 1.00 87.88 85 ARG A C 1
ATOM 682 O O . ARG A 1 85 ? -4.167 5.582 -4.307 1.00 87.88 85 ARG A O 1
ATOM 689 N N . ARG A 1 86 ? -5.646 7.220 -4.730 1.00 89.19 86 ARG A N 1
ATOM 690 C CA . ARG A 1 86 ? -4.697 8.041 -5.499 1.00 89.19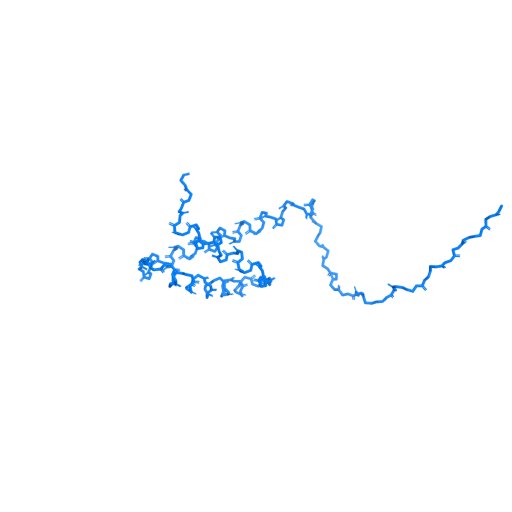 86 ARG A CA 1
ATOM 691 C C . ARG A 1 86 ? -3.560 8.566 -4.615 1.00 89.19 86 ARG A C 1
ATOM 693 O O . ARG A 1 86 ? -2.416 8.506 -5.042 1.00 89.19 86 ARG A O 1
ATOM 700 N N . GLN A 1 87 ? -3.850 9.029 -3.399 1.00 88.94 87 GLN A N 1
ATOM 701 C CA . GLN A 1 87 ? -2.825 9.501 -2.459 1.00 88.94 87 GLN A CA 1
ATOM 702 C C . GLN A 1 87 ? -1.905 8.372 -1.976 1.00 88.94 87 GLN A C 1
ATOM 704 O O . GLN A 1 87 ? -0.699 8.586 -1.901 1.00 88.94 87 GLN A O 1
ATOM 709 N N . LEU A 1 88 ? -2.442 7.177 -1.705 1.00 89.31 88 LEU A N 1
ATOM 710 C CA . LEU A 1 88 ? -1.649 5.979 -1.419 1.00 89.31 88 LEU A CA 1
ATOM 711 C C . LEU A 1 88 ? -0.745 5.647 -2.608 1.00 89.31 88 LEU A C 1
ATOM 713 O O . LEU A 1 88 ? 0.463 5.565 -2.429 1.00 89.31 88 LEU A O 1
ATOM 717 N N . LEU A 1 89 ? -1.299 5.548 -3.821 1.00 90.19 89 LEU A N 1
ATOM 718 C CA . LEU A 1 89 ? -0.530 5.272 -5.036 1.00 90.19 89 LEU A CA 1
ATOM 719 C C . LEU A 1 89 ? 0.596 6.285 -5.259 1.00 90.19 89 LEU A C 1
ATOM 721 O O . LEU A 1 89 ? 1.727 5.895 -5.527 1.00 90.19 89 LEU A O 1
ATOM 725 N N . GLU A 1 90 ? 0.302 7.579 -5.158 1.00 90.12 90 GLU A N 1
ATOM 726 C CA . GLU A 1 90 ? 1.283 8.633 -5.422 1.00 90.12 90 GLU A CA 1
ATOM 727 C C . GLU A 1 90 ? 2.352 8.705 -4.323 1.00 90.12 90 GLU A C 1
ATOM 729 O O . GLU A 1 90 ? 3.521 8.905 -4.644 1.00 90.12 90 GLU A O 1
ATOM 734 N N . ALA A 1 91 ? 2.004 8.438 -3.059 1.00 88.88 91 ALA A N 1
ATOM 735 C CA . ALA A 1 91 ? 2.976 8.342 -1.970 1.00 88.88 91 ALA A CA 1
ATOM 736 C C . ALA A 1 91 ? 3.848 7.075 -2.056 1.00 88.88 91 ALA A C 1
ATOM 738 O O . ALA A 1 91 ? 5.056 7.161 -1.858 1.00 88.88 91 ALA A O 1
ATOM 739 N N . ILE A 1 92 ? 3.262 5.918 -2.380 1.00 88.69 92 ILE A N 1
ATOM 740 C CA . ILE A 1 92 ? 3.970 4.635 -2.519 1.00 88.69 92 ILE A CA 1
ATOM 741 C C . ILE A 1 92 ? 4.912 4.678 -3.727 1.00 88.69 92 ILE A C 1
ATOM 743 O O . ILE A 1 92 ? 6.090 4.364 -3.597 1.00 88.69 92 ILE A O 1
ATOM 747 N N . VAL A 1 93 ? 4.442 5.134 -4.893 1.00 89.38 93 VAL A N 1
ATOM 748 C CA . VAL A 1 93 ? 5.289 5.268 -6.093 1.00 89.38 93 VAL A CA 1
ATOM 749 C C . VAL A 1 93 ? 6.410 6.288 -5.867 1.00 89.38 93 VAL A C 1
ATOM 751 O O . VAL A 1 93 ? 7.541 6.031 -6.273 1.00 89.38 93 VAL A O 1
ATOM 754 N N . ALA A 1 94 ? 6.146 7.398 -5.167 1.00 87.69 94 ALA A N 1
ATOM 755 C CA . ALA A 1 94 ? 7.198 8.340 -4.786 1.00 87.69 94 ALA A CA 1
ATOM 756 C C . ALA A 1 94 ? 8.235 7.709 -3.838 1.00 87.69 94 ALA A C 1
ATOM 758 O O . ALA A 1 94 ? 9.423 7.881 -4.069 1.00 87.69 94 ALA A O 1
ATOM 759 N N . GLU A 1 95 ? 7.819 6.941 -2.826 1.00 85.81 95 GLU A N 1
ATOM 760 C CA . GLU A 1 95 ? 8.720 6.261 -1.876 1.00 85.81 95 GLU A CA 1
ATOM 761 C C . GLU A 1 95 ? 9.536 5.116 -2.512 1.00 85.81 95 GLU A C 1
ATOM 763 O O . GLU A 1 95 ? 10.614 4.765 -2.030 1.00 85.81 95 GLU A O 1
ATOM 768 N N . LEU A 1 96 ? 9.028 4.509 -3.588 1.00 83.12 96 LEU A N 1
ATOM 769 C CA . LEU A 1 96 ? 9.727 3.458 -4.331 1.00 83.12 96 LEU A CA 1
ATOM 770 C C . LEU A 1 96 ? 10.754 4.027 -5.326 1.00 83.12 96 LEU A C 1
ATOM 772 O O . LEU A 1 96 ? 11.818 3.437 -5.482 1.00 83.12 96 LEU A O 1
ATOM 776 N N . ILE A 1 97 ? 10.471 5.173 -5.959 1.00 83.56 97 ILE A N 1
ATOM 777 C CA . ILE A 1 97 ? 11.401 5.862 -6.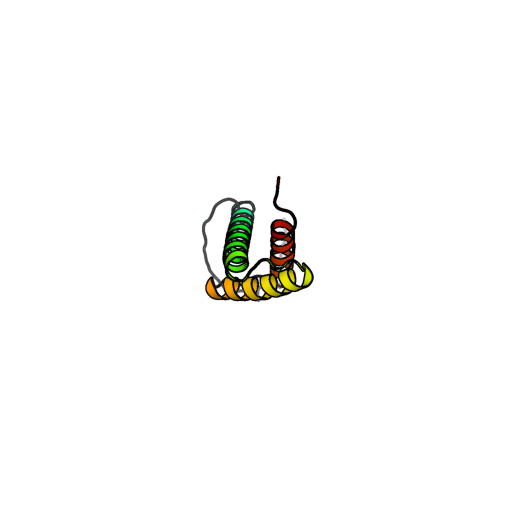879 1.00 83.56 97 ILE A CA 1
ATOM 778 C C . ILE A 1 97 ? 12.425 6.717 -6.108 1.00 83.56 97 ILE A C 1
ATOM 780 O O . ILE A 1 97 ? 13.589 6.822 -6.493 1.00 83.56 97 ILE A O 1
ATOM 784 N N . HIS A 1 98 ? 11.991 7.341 -5.014 1.00 77.94 98 HIS A N 1
ATOM 785 C CA . HIS A 1 98 ? 12.786 8.212 -4.157 1.00 77.94 98 HIS A CA 1
ATOM 786 C C . HIS A 1 98 ? 12.703 7.706 -2.709 1.00 77.94 98 HIS A C 1
ATOM 788 O O . HIS A 1 98 ? 11.888 8.208 -1.926 1.00 77.94 98 HIS A O 1
ATOM 794 N N . PRO A 1 99 ? 13.523 6.707 -2.329 1.00 63.56 99 PRO A N 1
ATOM 795 C CA . PRO A 1 99 ? 13.601 6.284 -0.939 1.00 63.56 99 PRO A CA 1
ATOM 796 C C . PRO A 1 99 ? 14.037 7.470 -0.059 1.00 63.56 99 PRO A C 1
ATOM 798 O O . PRO A 1 99 ? 14.969 8.192 -0.435 1.00 63.56 99 PRO A O 1
ATOM 801 N N . PRO A 1 100 ? 13.393 7.699 1.102 1.00 56.81 100 PRO A N 1
ATOM 802 C CA . PRO A 1 100 ? 13.828 8.734 2.032 1.00 56.81 100 PRO A CA 1
ATOM 803 C C . PRO A 1 100 ? 15.261 8.440 2.499 1.00 56.81 100 PRO A C 1
ATOM 805 O O . PRO A 1 100 ? 15.571 7.312 2.883 1.00 56.81 100 PRO A O 1
ATOM 808 N N . SER A 1 101 ? 16.120 9.458 2.403 1.00 46.59 101 SER A N 1
ATOM 809 C CA . SER A 1 101 ? 17.548 9.414 2.761 1.00 46.59 101 SER A CA 1
ATOM 810 C C . SER A 1 101 ? 17.792 9.660 4.248 1.00 46.59 101 SER A C 1
ATOM 812 O O . SER A 1 101 ? 17.018 10.451 4.833 1.00 46.59 101 SER A O 1
#

Secondary structure (DSSP, 8-state):
------------S----------S-TTTHHHHHHHHHHHHHHHHHHHHHHHH-----HHHHHHHHHHHHHHHHHHTT----HHHHHHHHHHHHHHHHS---

pLDDT: mean 73.66, std 17.07, range [38.56, 91.31]

Foldseek 3Di:
DDDDDDDDDDPDPDPDDPDDPPDPDPPPVVVVVLVVLLVVLLVVLVVVCVVVDPPPDLVVSLVSSLVSSVVVCVVVVNDDDPVSSVVSSVVSSCCVVPPDD